Protein AF-A0A842Q932-F1 (afdb_monomer_lite)

Radius of gyration: 19.54 Å; chains: 1; bounding box: 44×18×55 Å

Structure (mmCIF, N/CA/C/O backbone):
data_AF-A0A842Q932-F1
#
_entry.id   AF-A0A842Q932-F1
#
loop_
_atom_site.group_PDB
_atom_site.id
_atom_site.type_symbol
_atom_site.label_atom_id
_atom_site.label_alt_id
_atom_site.label_comp_id
_atom_site.label_asym_id
_atom_site.label_entity_id
_atom_site.label_seq_id
_atom_site.pdbx_PDB_ins_code
_atom_site.Cartn_x
_atom_site.Cartn_y
_atom_site.Cartn_z
_atom_site.occupancy
_atom_site.B_iso_or_equiv
_atom_site.auth_seq_id
_atom_site.auth_comp_id
_atom_site.auth_asym_id
_atom_site.auth_atom_id
_atom_site.pdbx_PDB_model_num
ATOM 1 N N . MET A 1 1 ? 2.429 1.540 25.662 1.00 58.00 1 MET A N 1
ATOM 2 C CA . MET A 1 1 ? 3.561 1.924 24.782 1.00 58.00 1 MET A CA 1
ATOM 3 C C . MET A 1 1 ? 3.657 1.076 23.504 1.00 58.00 1 MET A C 1
ATOM 5 O O . MET A 1 1 ? 3.640 1.657 22.431 1.00 58.00 1 MET A O 1
ATOM 9 N N . LYS A 1 2 ? 3.733 -0.268 23.567 1.00 72.00 2 LYS A N 1
ATOM 10 C CA . LYS A 1 2 ? 3.981 -1.118 22.373 1.00 72.00 2 LYS A CA 1
ATOM 11 C C . LYS A 1 2 ? 2.857 -1.117 21.318 1.00 72.00 2 LYS A C 1
ATOM 13 O O . LYS A 1 2 ? 3.158 -1.056 20.135 1.00 72.00 2 LYS A O 1
ATOM 18 N N . LYS A 1 3 ? 1.581 -1.119 21.732 1.00 75.75 3 LYS A N 1
ATOM 19 C CA . LYS A 1 3 ? 0.428 -1.131 20.803 1.00 75.75 3 LYS A CA 1
ATOM 20 C C . LYS A 1 3 ? 0.341 0.118 19.918 1.00 75.75 3 LYS A C 1
ATOM 22 O O . LYS A 1 3 ? 0.121 -0.006 18.728 1.00 75.75 3 LYS A O 1
ATOM 27 N N . ILE A 1 4 ? 0.584 1.303 20.483 1.00 83.94 4 ILE A N 1
ATOM 28 C CA . ILE A 1 4 ? 0.565 2.566 19.722 1.00 83.94 4 ILE A CA 1
ATOM 29 C C . ILE A 1 4 ? 1.682 2.576 18.671 1.00 83.94 4 ILE A C 1
ATOM 31 O O . ILE A 1 4 ? 1.435 2.926 17.524 1.00 83.94 4 ILE A O 1
ATOM 35 N N . LYS A 1 5 ? 2.890 2.127 19.044 1.00 85.88 5 LYS A N 1
ATOM 36 C CA . LYS A 1 5 ? 4.011 1.996 18.101 1.00 85.88 5 LYS A CA 1
ATOM 37 C C . LYS A 1 5 ? 3.707 1.000 16.976 1.00 85.88 5 LYS A C 1
ATOM 39 O O . LYS A 1 5 ? 4.047 1.281 15.837 1.00 85.88 5 LYS A O 1
ATOM 44 N N . LEU A 1 6 ? 3.061 -0.128 17.287 1.00 86.94 6 LEU A N 1
ATOM 45 C CA . LEU A 1 6 ? 2.665 -1.123 16.287 1.00 86.94 6 LEU A CA 1
ATOM 46 C C . LEU A 1 6 ? 1.635 -0.558 15.302 1.00 86.94 6 LEU A C 1
ATOM 48 O O . LEU A 1 6 ? 1.833 -0.689 14.102 1.00 86.94 6 LEU A O 1
ATOM 52 N N . ASN A 1 7 ? 0.584 0.102 15.794 1.00 88.25 7 ASN A N 1
ATOM 53 C CA . ASN A 1 7 ? -0.438 0.696 14.930 1.00 88.25 7 ASN A CA 1
ATOM 54 C C . ASN A 1 7 ? 0.169 1.757 14.004 1.00 88.25 7 ASN A C 1
ATOM 56 O O . ASN A 1 7 ? -0.020 1.694 12.797 1.00 88.25 7 ASN A O 1
ATOM 60 N N . TYR A 1 8 ? 0.983 2.663 14.557 1.00 89.94 8 TYR A N 1
ATOM 61 C CA . TYR A 1 8 ? 1.689 3.672 13.766 1.00 89.94 8 TYR A CA 1
ATOM 62 C C . TYR A 1 8 ? 2.584 3.043 12.689 1.00 89.94 8 TYR A C 1
ATOM 64 O O . TYR A 1 8 ? 2.634 3.522 11.562 1.00 89.94 8 TYR A O 1
ATOM 72 N N . PHE A 1 9 ? 3.276 1.951 13.019 1.00 91.50 9 PHE A N 1
ATOM 73 C CA . PHE A 1 9 ? 4.145 1.257 12.074 1.00 91.50 9 PHE A CA 1
ATOM 74 C C . PHE A 1 9 ? 3.360 0.576 10.945 1.00 91.50 9 PHE A C 1
ATOM 76 O O . PHE A 1 9 ? 3.748 0.695 9.786 1.00 91.50 9 PHE A O 1
ATOM 83 N N . VAL A 1 10 ? 2.245 -0.091 11.264 1.00 91.00 10 VAL A N 1
ATOM 84 C CA . VAL A 1 10 ? 1.358 -0.702 10.258 1.00 91.00 10 VAL A CA 1
ATOM 85 C C . VAL A 1 10 ? 0.804 0.367 9.317 1.00 91.00 10 VAL A C 1
ATOM 87 O O . VAL A 1 10 ? 0.877 0.193 8.102 1.00 91.00 10 VAL A O 1
ATOM 90 N N . ASP A 1 11 ? 0.341 1.494 9.857 1.00 92.31 11 ASP A N 1
ATOM 91 C CA . ASP A 1 11 ? -0.207 2.593 9.058 1.00 92.31 11 ASP A CA 1
ATOM 92 C C . ASP A 1 11 ? 0.864 3.261 8.183 1.00 92.31 11 ASP A C 1
ATOM 94 O O . ASP A 1 11 ? 0.608 3.596 7.027 1.00 92.31 11 ASP A O 1
ATOM 98 N N . MET A 1 12 ? 2.087 3.404 8.699 1.00 93.88 12 MET A N 1
ATOM 99 C CA . MET A 1 12 ? 3.216 3.950 7.945 1.00 93.88 12 MET A CA 1
ATOM 100 C C . MET A 1 12 ? 3.623 3.038 6.781 1.00 93.88 12 MET A C 1
ATOM 102 O O . MET A 1 12 ? 3.838 3.531 5.673 1.00 93.88 12 MET A O 1
ATOM 106 N N . ILE A 1 13 ? 3.698 1.717 7.000 1.00 92.94 13 ILE A N 1
ATOM 107 C CA . ILE A 1 13 ? 3.971 0.758 5.917 1.00 92.94 13 ILE A CA 1
ATOM 108 C C . ILE A 1 13 ? 2.843 0.800 4.889 1.00 92.94 13 ILE A C 1
ATOM 110 O O . ILE A 1 13 ? 3.119 0.880 3.697 1.00 92.94 13 ILE A O 1
ATOM 114 N N . MET A 1 14 ? 1.587 0.796 5.337 1.00 93.88 14 MET A N 1
ATOM 115 C CA .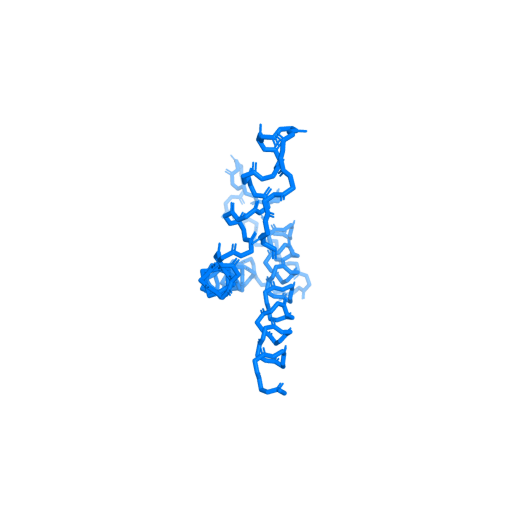 MET A 1 14 ? 0.421 0.865 4.458 1.00 93.88 14 MET A CA 1
ATOM 116 C C . MET A 1 14 ? 0.468 2.112 3.560 1.00 93.88 14 MET A C 1
ATOM 118 O O . MET A 1 14 ? 0.290 2.006 2.347 1.00 93.88 14 MET A O 1
ATOM 122 N N . ALA A 1 15 ? 0.783 3.281 4.127 1.00 94.12 15 ALA A N 1
ATOM 123 C CA . ALA A 1 15 ? 0.923 4.527 3.375 1.00 94.12 15 ALA A CA 1
ATOM 124 C C . ALA A 1 15 ? 2.065 4.469 2.346 1.00 94.12 15 ALA A C 1
ATOM 126 O O . ALA A 1 15 ? 1.894 4.894 1.202 1.00 94.12 15 ALA A O 1
ATOM 127 N N . LEU A 1 16 ? 3.214 3.904 2.726 1.00 94.81 16 LEU A N 1
ATOM 128 C CA . LEU A 1 16 ? 4.359 3.761 1.830 1.00 94.81 16 LEU A CA 1
ATOM 129 C C . LEU A 1 16 ? 4.067 2.783 0.681 1.00 94.81 16 LEU A C 1
ATOM 131 O O . LEU A 1 16 ? 4.329 3.102 -0.479 1.00 94.81 16 LEU A O 1
ATOM 135 N N . SER A 1 17 ? 3.482 1.619 0.977 1.00 92.00 17 SER A N 1
ATOM 136 C CA . SER A 1 17 ? 3.072 0.639 -0.035 1.00 92.00 17 SER A CA 1
ATOM 137 C C . SER A 1 17 ? 2.044 1.225 -0.999 1.00 92.00 17 SER A C 1
ATOM 139 O O . SER A 1 17 ? 2.152 1.007 -2.203 1.00 92.00 17 SER A O 1
ATOM 141 N N . PHE A 1 18 ? 1.101 2.026 -0.497 1.00 94.75 18 PHE A N 1
ATOM 142 C CA . PHE A 1 18 ? 0.136 2.739 -1.328 1.00 94.75 18 PHE A CA 1
ATOM 143 C C . PHE A 1 18 ? 0.805 3.743 -2.273 1.00 94.75 18 PHE A C 1
ATOM 145 O O . PHE A 1 18 ? 0.476 3.773 -3.457 1.00 94.75 18 PHE A O 1
ATOM 152 N N . MET A 1 19 ? 1.775 4.528 -1.791 1.00 94.94 19 MET A N 1
ATOM 153 C CA . MET A 1 19 ? 2.524 5.458 -2.645 1.00 94.94 19 MET A CA 1
ATOM 154 C C . MET A 1 19 ? 3.271 4.725 -3.764 1.00 94.94 19 MET A C 1
ATOM 156 O O . MET A 1 19 ? 3.168 5.117 -4.926 1.00 94.94 19 MET A O 1
ATOM 160 N N . ILE A 1 20 ? 3.974 3.636 -3.439 1.00 92.31 20 ILE A N 1
ATOM 161 C CA . ILE A 1 20 ? 4.730 2.845 -4.423 1.00 92.31 20 ILE A CA 1
ATOM 162 C C . ILE A 1 20 ? 3.787 2.206 -5.451 1.00 92.31 20 ILE A C 1
ATOM 164 O O . ILE A 1 20 ? 4.041 2.290 -6.657 1.00 92.31 20 ILE A O 1
ATOM 168 N N . ALA A 1 21 ? 2.684 1.605 -4.999 1.00 93.00 21 ALA A N 1
ATOM 169 C CA . ALA A 1 21 ? 1.686 0.995 -5.874 1.00 93.00 21 ALA A CA 1
ATOM 170 C C . ALA A 1 21 ? 1.030 2.039 -6.793 1.00 93.00 21 ALA A C 1
ATOM 172 O O . ALA A 1 21 ? 0.878 1.802 -7.989 1.00 93.00 21 ALA A O 1
ATOM 173 N N . SER A 1 22 ? 0.708 3.223 -6.265 1.00 92.25 22 SER A N 1
ATOM 174 C CA . SER A 1 22 ? 0.112 4.316 -7.037 1.00 92.25 22 SER A CA 1
ATOM 175 C C . SER A 1 22 ? 1.066 4.845 -8.113 1.00 92.25 22 SER A C 1
ATOM 177 O O . SER A 1 22 ? 0.694 4.909 -9.282 1.00 92.25 22 SER A O 1
ATOM 179 N N . VAL A 1 23 ? 2.325 5.135 -7.761 1.00 89.75 23 VAL A N 1
ATOM 180 C CA . VAL A 1 23 ? 3.328 5.635 -8.719 1.00 89.75 23 VAL A CA 1
ATOM 181 C C . VAL A 1 23 ? 3.615 4.602 -9.808 1.00 89.75 23 VAL A C 1
ATOM 183 O O . VAL A 1 23 ? 3.550 4.927 -10.990 1.00 89.75 23 VAL A O 1
ATOM 186 N N . SER A 1 24 ? 3.882 3.347 -9.433 1.00 87.94 24 SER A N 1
ATOM 187 C CA . SER A 1 24 ? 4.124 2.276 -10.409 1.00 87.94 24 SER A CA 1
ATOM 188 C C . SER A 1 24 ? 2.914 2.050 -11.322 1.00 87.94 24 SER A C 1
ATOM 190 O O . SER A 1 24 ? 3.086 1.954 -12.535 1.00 87.94 24 SER A O 1
ATOM 192 N N . GLY A 1 25 ? 1.699 2.064 -10.763 1.00 84.62 25 GLY A N 1
ATOM 193 C CA . GLY A 1 25 ? 0.438 1.965 -11.497 1.00 84.62 25 GLY A CA 1
ATOM 194 C C . GLY A 1 25 ? 0.281 3.067 -12.537 1.00 84.62 25 GLY A C 1
ATOM 195 O O . GLY A 1 25 ? 0.083 2.781 -13.714 1.00 84.62 25 GLY A O 1
ATOM 196 N N . LEU A 1 26 ? 0.444 4.324 -12.124 1.00 84.75 26 LEU A N 1
ATOM 197 C CA . LEU A 1 26 ? 0.341 5.484 -13.012 1.00 84.75 26 LEU A CA 1
ATOM 198 C C . LEU A 1 26 ? 1.384 5.469 -14.137 1.00 84.75 26 LEU A C 1
ATOM 200 O O . LEU A 1 26 ? 1.102 5.968 -15.223 1.00 84.75 26 LEU A O 1
ATOM 204 N N . ILE A 1 27 ? 2.559 4.878 -13.904 1.00 80.06 27 ILE A N 1
ATOM 205 C CA . ILE A 1 27 ? 3.619 4.778 -14.912 1.00 80.06 27 ILE A CA 1
ATOM 206 C C . ILE A 1 27 ? 3.258 3.778 -16.018 1.00 80.06 27 ILE A C 1
ATOM 208 O O . ILE A 1 27 ? 3.459 4.098 -17.185 1.00 80.06 27 ILE A O 1
ATOM 212 N N . PHE A 1 28 ? 2.724 2.587 -15.709 1.00 73.19 28 PHE A N 1
ATOM 213 C CA . PHE A 1 28 ? 2.432 1.580 -16.750 1.00 73.19 28 PHE A CA 1
ATOM 214 C C . PHE A 1 28 ? 0.986 1.602 -17.276 1.00 73.19 28 PHE A C 1
ATOM 216 O O . PHE A 1 28 ? 0.742 1.098 -18.376 1.00 73.19 28 PHE A O 1
ATOM 223 N N . PHE A 1 29 ? 0.029 2.155 -16.521 1.00 72.06 29 PHE A N 1
ATOM 224 C CA . PHE A 1 29 ? -1.393 2.226 -16.882 1.00 72.06 29 PHE A CA 1
ATOM 225 C C . PHE A 1 29 ? -1.691 2.908 -18.235 1.00 72.06 29 PHE A C 1
ATOM 227 O O . PHE A 1 29 ? -2.438 2.316 -19.022 1.00 72.06 29 PHE A O 1
ATOM 234 N N . PRO A 1 30 ? -1.107 4.079 -18.585 1.00 66.06 30 PRO A N 1
ATOM 235 C CA . PRO A 1 30 ? -1.387 4.742 -19.867 1.00 66.06 30 PRO A CA 1
ATOM 236 C C . PRO A 1 30 ? -0.842 3.975 -21.081 1.00 66.06 30 PRO A C 1
ATOM 238 O O . PRO A 1 30 ? -1.192 4.282 -22.217 1.00 66.06 30 PRO A O 1
ATOM 241 N N . PHE A 1 31 ? -0.018 2.954 -20.850 1.00 61.62 31 PHE A N 1
ATOM 242 C CA . PHE A 1 31 ? 0.539 2.082 -21.881 1.00 61.62 31 PHE A CA 1
ATOM 243 C C . PHE A 1 31 ? -0.159 0.714 -21.918 1.00 61.62 31 PHE A C 1
ATOM 245 O O . PHE A 1 31 ? 0.396 -0.248 -22.450 1.00 61.62 31 PHE A O 1
ATOM 252 N N . SER A 1 32 ? -1.353 0.595 -21.322 1.00 57.94 32 SER A N 1
ATOM 253 C CA . SER A 1 32 ? -2.145 -0.635 -21.366 1.00 57.94 32 SER A CA 1
ATOM 254 C C . SER A 1 32 ? -2.766 -0.851 -22.754 1.00 57.94 32 SER A C 1
ATOM 256 O O . SER A 1 32 ? -3.655 -0.144 -23.216 1.00 57.94 32 SER A O 1
ATOM 258 N N . ASP A 1 33 ? -2.175 -1.826 -23.437 1.00 61.12 33 ASP A N 1
ATOM 259 C CA . ASP A 1 33 ? -2.598 -2.585 -24.613 1.00 61.12 33 ASP A CA 1
ATOM 260 C C . ASP A 1 33 ? -4.005 -2.311 -25.184 1.00 61.12 33 ASP A C 1
ATOM 262 O O . ASP A 1 33 ? -4.959 -3.044 -24.934 1.00 61.12 33 ASP A O 1
ATOM 266 N N . GLY A 1 34 ? -4.089 -1.321 -26.077 1.00 54.28 34 GLY A N 1
ATOM 267 C CA . GLY A 1 34 ? -5.069 -1.304 -27.170 1.00 54.28 34 GLY A CA 1
ATOM 268 C C . GLY A 1 34 ? -4.450 -1.529 -28.557 1.00 54.28 34 GLY A C 1
ATOM 269 O O . GLY A 1 34 ? -5.098 -2.095 -29.430 1.00 54.28 34 GLY A O 1
ATOM 270 N N . VAL A 1 35 ? -3.198 -1.097 -28.791 1.00 53.16 35 VAL A N 1
ATOM 271 C CA . VAL A 1 35 ? -2.622 -1.054 -30.160 1.00 53.16 35 VAL A CA 1
ATOM 272 C C . VAL A 1 35 ? -1.113 -1.363 -30.242 1.00 53.16 35 VAL A C 1
ATOM 274 O O . VAL A 1 35 ? -0.614 -1.667 -31.321 1.00 53.16 35 VAL A O 1
ATOM 277 N N . ARG A 1 36 ? -0.332 -1.315 -29.151 1.00 53.12 36 ARG A N 1
ATOM 278 C CA . ARG A 1 36 ? 1.148 -1.320 -29.242 1.00 53.12 36 ARG A CA 1
ATOM 279 C C . ARG A 1 36 ? 1.812 -2.336 -28.315 1.00 53.12 36 ARG A C 1
ATOM 281 O O . ARG A 1 36 ? 2.600 -1.981 -27.451 1.00 53.12 36 ARG A O 1
ATOM 288 N N . ARG A 1 37 ? 1.564 -3.618 -28.586 1.00 55.22 37 ARG A N 1
ATOM 289 C CA . ARG A 1 37 ? 2.152 -4.778 -27.885 1.00 55.22 37 ARG A CA 1
ATOM 290 C C . ARG A 1 37 ? 3.684 -4.911 -28.031 1.00 55.22 37 ARG A C 1
ATOM 292 O O . ARG A 1 37 ? 4.267 -5.828 -27.469 1.00 55.22 37 ARG A O 1
ATOM 299 N N . TYR A 1 38 ? 4.330 -4.032 -28.805 1.00 49.72 38 TYR A N 1
ATOM 300 C CA . TYR A 1 38 ? 5.733 -4.167 -29.224 1.00 49.72 38 TYR A CA 1
ATOM 301 C C . TYR A 1 38 ? 6.622 -2.957 -28.897 1.00 49.72 38 TYR A C 1
ATOM 303 O O . TYR A 1 38 ? 7.830 -3.024 -29.090 1.00 49.72 38 TYR A O 1
ATOM 311 N N . ILE A 1 39 ? 6.063 -1.848 -28.398 1.00 53.50 39 ILE A N 1
ATOM 312 C CA . ILE A 1 39 ? 6.906 -0.739 -27.937 1.00 53.50 39 ILE A CA 1
ATOM 313 C C . ILE A 1 39 ? 7.189 -0.983 -26.463 1.00 53.50 39 ILE A C 1
ATOM 315 O O . ILE A 1 39 ? 6.358 -0.698 -25.602 1.00 53.50 39 ILE A O 1
ATOM 319 N N . SER A 1 40 ? 8.365 -1.538 -26.181 1.00 55.12 40 SER A N 1
ATOM 320 C CA . SER A 1 40 ? 9.015 -1.448 -24.879 1.00 55.12 40 SER A CA 1
ATOM 321 C C . SER A 1 40 ? 9.232 0.032 -24.564 1.00 55.12 40 SER A C 1
ATOM 323 O O . SER A 1 40 ? 10.253 0.623 -24.896 1.00 55.12 40 SER A O 1
ATOM 325 N N . VAL A 1 41 ? 8.203 0.671 -24.010 1.00 56.84 41 VAL A N 1
ATOM 326 C CA . VAL A 1 41 ? 8.313 2.001 -23.419 1.00 56.84 41 VAL A CA 1
ATOM 327 C C . VAL A 1 41 ? 9.113 1.840 -22.138 1.00 56.84 41 VAL A C 1
ATOM 329 O O . VAL A 1 41 ? 8.577 1.556 -21.066 1.00 56.84 41 VAL A O 1
ATOM 332 N N . ASP A 1 42 ? 10.427 1.945 -22.292 1.00 61.09 42 ASP A N 1
ATOM 333 C CA . ASP A 1 42 ? 11.358 2.032 -21.185 1.00 61.09 42 ASP A CA 1
ATOM 334 C C . ASP A 1 42 ? 11.136 3.383 -20.509 1.00 61.09 42 ASP A C 1
ATOM 336 O O . ASP A 1 42 ? 11.574 4.432 -20.983 1.00 61.09 42 ASP A O 1
ATOM 340 N N . PHE A 1 43 ? 10.403 3.375 -19.400 1.00 63.53 43 PHE A N 1
ATOM 341 C CA . PHE A 1 43 ? 10.283 4.558 -18.565 1.00 63.53 43 PHE A CA 1
ATOM 342 C C . PHE A 1 43 ? 11.504 4.610 -17.647 1.00 63.53 43 PHE A C 1
ATOM 344 O O . PHE A 1 43 ? 11.720 3.690 -16.854 1.00 63.53 43 PHE A O 1
ATOM 351 N N . LEU A 1 44 ? 12.318 5.665 -17.779 1.00 68.06 44 LEU A N 1
ATOM 352 C CA . LEU A 1 44 ? 13.585 5.847 -17.048 1.00 68.06 44 LEU A CA 1
ATOM 353 C C . LEU A 1 44 ? 14.612 4.715 -17.271 1.00 68.06 44 LEU A C 1
ATOM 355 O O . LEU A 1 44 ? 15.414 4.424 -16.389 1.00 68.06 44 LEU A O 1
ATOM 359 N N . GLY A 1 45 ? 14.585 4.052 -18.435 1.00 71.12 45 GLY A N 1
ATOM 360 C CA . GLY A 1 45 ? 15.477 2.919 -18.730 1.00 71.12 45 GLY A CA 1
ATOM 361 C C . GLY A 1 45 ? 15.109 1.620 -18.001 1.00 71.12 45 GLY A C 1
ATOM 362 O O . GLY A 1 45 ? 15.872 0.658 -18.038 1.00 71.12 45 GLY A O 1
ATOM 363 N N . ILE A 1 46 ? 13.952 1.580 -17.331 1.00 75.94 46 ILE A N 1
ATOM 364 C CA . ILE A 1 46 ? 13.432 0.392 -16.655 1.00 75.94 46 ILE A CA 1
ATOM 365 C C . ILE A 1 46 ? 12.307 -0.199 -17.516 1.00 75.94 46 ILE A C 1
ATOM 367 O O . ILE A 1 46 ? 11.342 0.512 -17.827 1.00 75.94 46 ILE A O 1
ATOM 371 N N . PRO A 1 47 ? 12.370 -1.499 -17.862 1.00 79.12 47 PRO A N 1
ATOM 372 C CA . PRO A 1 47 ? 11.350 -2.117 -18.691 1.00 79.12 47 PRO A CA 1
ATOM 373 C C . PRO A 1 47 ? 10.009 -2.152 -17.957 1.00 79.12 47 PRO A C 1
ATOM 375 O O . PRO A 1 47 ? 9.940 -2.381 -16.746 1.00 79.12 47 PRO A O 1
ATOM 378 N N . ARG A 1 48 ? 8.911 -2.020 -18.710 1.00 75.88 48 ARG A N 1
ATOM 379 C CA . ARG A 1 48 ? 7.530 -2.104 -18.193 1.00 75.88 48 ARG A CA 1
ATOM 380 C C . ARG A 1 48 ? 7.292 -3.314 -17.284 1.00 75.88 48 ARG A C 1
ATOM 382 O O . ARG A 1 48 ? 6.549 -3.216 -16.311 1.00 75.88 48 ARG A O 1
ATOM 389 N N . ASN A 1 49 ? 7.906 -4.455 -17.597 1.00 81.94 49 ASN A N 1
ATOM 390 C CA . ASN A 1 49 ? 7.756 -5.672 -16.802 1.00 81.94 49 ASN A CA 1
ATOM 391 C C . ASN A 1 49 ? 8.224 -5.479 -15.351 1.00 81.94 49 ASN A C 1
ATOM 393 O O . ASN A 1 49 ? 7.574 -5.961 -14.430 1.00 81.94 49 ASN A O 1
ATOM 397 N N . ASN A 1 50 ? 9.292 -4.711 -15.134 1.00 84.88 50 ASN A N 1
ATOM 398 C CA . ASN A 1 50 ? 9.800 -4.438 -13.794 1.00 84.88 50 ASN A CA 1
ATOM 399 C C . ASN A 1 50 ? 8.847 -3.517 -13.024 1.00 84.88 50 ASN A C 1
ATOM 401 O O . ASN A 1 50 ? 8.564 -3.780 -11.859 1.00 84.88 50 ASN A O 1
ATOM 405 N N . TRP A 1 51 ? 8.284 -2.496 -13.681 1.00 84.69 51 TRP A N 1
ATOM 406 C CA . TRP A 1 51 ? 7.248 -1.642 -13.086 1.00 84.69 51 TRP A CA 1
ATOM 407 C C . TRP A 1 51 ? 6.002 -2.436 -12.692 1.00 84.69 51 TRP A C 1
ATOM 409 O O . TRP A 1 51 ? 5.465 -2.225 -11.606 1.00 84.69 51 TRP A O 1
ATOM 419 N N . LYS A 1 52 ? 5.585 -3.392 -13.532 1.00 85.25 52 LYS A N 1
ATOM 420 C CA . LYS A 1 52 ? 4.482 -4.307 -13.222 1.00 85.25 52 LYS A CA 1
ATOM 421 C C . LYS A 1 52 ? 4.799 -5.181 -12.007 1.00 85.25 52 LYS A C 1
ATOM 423 O O . LYS A 1 52 ? 3.984 -5.265 -11.101 1.00 85.25 52 LYS A O 1
ATOM 428 N N . ILE A 1 53 ? 5.992 -5.774 -11.948 1.00 90.00 53 ILE A N 1
ATOM 429 C CA . ILE A 1 53 ? 6.421 -6.584 -10.798 1.00 90.00 53 ILE A CA 1
ATOM 430 C C . ILE A 1 53 ? 6.402 -5.739 -9.516 1.00 90.00 53 ILE A C 1
ATOM 432 O O . ILE A 1 53 ? 5.825 -6.157 -8.516 1.00 90.00 53 ILE A O 1
ATOM 436 N N . ILE A 1 54 ? 6.973 -4.531 -9.538 1.00 90.19 54 ILE A N 1
ATOM 437 C CA . ILE A 1 54 ? 6.964 -3.622 -8.380 1.00 90.19 54 ILE A CA 1
ATOM 438 C C . ILE A 1 54 ? 5.527 -3.291 -7.955 1.00 90.19 54 ILE A C 1
ATOM 440 O O . ILE A 1 54 ? 5.221 -3.300 -6.760 1.00 90.19 54 ILE A O 1
ATOM 444 N N . HIS A 1 55 ? 4.637 -3.031 -8.913 1.00 91.12 55 HIS A N 1
ATOM 445 C CA . HIS A 1 55 ? 3.229 -2.767 -8.639 1.00 91.12 55 HIS A CA 1
ATOM 446 C C . HIS A 1 55 ? 2.530 -3.966 -7.990 1.00 91.12 55 HIS A C 1
ATOM 448 O O . HIS A 1 55 ? 1.905 -3.813 -6.945 1.00 91.12 55 HIS A O 1
ATOM 454 N N . ASP A 1 56 ? 2.691 -5.162 -8.554 1.00 92.19 56 ASP A N 1
ATOM 455 C CA . ASP A 1 56 ? 2.037 -6.377 -8.064 1.00 92.19 56 ASP A CA 1
ATOM 456 C C . ASP A 1 56 ? 2.492 -6.710 -6.628 1.00 92.19 56 ASP A C 1
ATOM 458 O O . ASP A 1 56 ? 1.668 -6.969 -5.747 1.00 92.19 56 ASP A O 1
ATOM 462 N N . TRP A 1 57 ? 3.799 -6.625 -6.346 1.00 95.25 57 TRP A N 1
ATOM 463 C CA . TRP A 1 57 ? 4.341 -6.877 -5.004 1.00 95.25 57 TRP A CA 1
ATOM 464 C C . TRP A 1 57 ? 3.967 -5.790 -3.991 1.00 95.25 57 TRP A C 1
ATOM 466 O O . TRP A 1 57 ? 3.608 -6.108 -2.855 1.00 95.25 57 TRP A O 1
ATOM 476 N N . SER A 1 58 ? 4.020 -4.511 -4.378 1.00 93.06 58 SER A N 1
ATOM 477 C CA . SER A 1 58 ? 3.593 -3.416 -3.493 1.00 93.06 58 SER A CA 1
ATOM 478 C C . SER A 1 58 ? 2.093 -3.478 -3.196 1.00 93.06 58 SER A C 1
ATOM 480 O O . SER A 1 58 ? 1.697 -3.267 -2.049 1.00 93.06 58 SER A O 1
ATOM 482 N N . GLY A 1 59 ? 1.275 -3.863 -4.179 1.00 93.31 59 GLY A N 1
ATOM 483 C CA . GLY A 1 59 ? -0.150 -4.134 -4.016 1.00 93.31 59 GLY A CA 1
ATOM 484 C C . GLY A 1 59 ? -0.421 -5.293 -3.058 1.00 93.31 59 GLY A C 1
ATOM 485 O O . GLY A 1 59 ? -1.261 -5.168 -2.169 1.00 93.31 59 GLY A O 1
ATOM 486 N N . LEU A 1 60 ? 0.331 -6.393 -3.156 1.00 95.94 60 LEU A N 1
ATOM 487 C CA . LEU A 1 60 ? 0.196 -7.520 -2.228 1.00 95.94 60 LEU A CA 1
ATOM 488 C C . LEU A 1 60 ? 0.500 -7.110 -0.777 1.00 95.94 60 LEU A C 1
ATOM 490 O O . LEU A 1 60 ? -0.266 -7.434 0.134 1.00 95.94 60 LEU A O 1
ATOM 494 N N . ILE A 1 61 ? 1.583 -6.356 -0.556 1.00 94.56 61 ILE A N 1
ATOM 495 C CA . ILE A 1 61 ? 1.938 -5.832 0.775 1.00 94.56 61 ILE A CA 1
ATOM 496 C C . ILE A 1 61 ? 0.860 -4.865 1.278 1.00 94.56 61 ILE A C 1
ATOM 498 O O . ILE A 1 61 ? 0.487 -4.914 2.454 1.00 94.56 61 ILE A O 1
ATOM 502 N N . LEU A 1 62 ? 0.323 -4.015 0.399 1.00 95.06 62 LEU A N 1
ATOM 503 C CA . LEU A 1 62 ? -0.767 -3.104 0.733 1.00 95.06 62 LEU A CA 1
ATOM 504 C C . LEU A 1 62 ? -2.011 -3.874 1.200 1.00 95.06 62 LEU A C 1
ATOM 506 O O . LEU A 1 62 ? -2.579 -3.543 2.234 1.00 95.06 62 LEU A O 1
ATOM 510 N N . VAL A 1 63 ? -2.407 -4.939 0.500 1.00 95.62 63 VAL A N 1
ATOM 511 C CA . VAL A 1 63 ? -3.558 -5.766 0.901 1.00 95.62 63 VAL A CA 1
ATOM 512 C C . VAL A 1 63 ? -3.331 -6.393 2.276 1.00 95.62 63 VAL A C 1
ATOM 514 O O . VAL A 1 63 ? -4.199 -6.299 3.145 1.00 95.62 63 VAL A O 1
ATOM 517 N N . LEU A 1 64 ? -2.158 -6.988 2.511 1.00 95.44 64 LEU A N 1
ATOM 518 C CA . LEU A 1 64 ? -1.829 -7.594 3.805 1.00 95.44 64 LEU A CA 1
ATOM 519 C C . LEU A 1 64 ? -1.855 -6.566 4.945 1.00 95.44 64 LEU A C 1
ATOM 521 O O . LEU A 1 64 ? -2.407 -6.833 6.014 1.00 95.44 64 LEU A O 1
ATOM 525 N N . THR A 1 65 ? -1.291 -5.380 4.719 1.00 93.75 65 THR A N 1
ATOM 526 C CA . THR A 1 65 ? -1.253 -4.310 5.727 1.00 93.75 65 THR A CA 1
ATOM 527 C C . THR A 1 65 ? -2.628 -3.707 5.992 1.00 93.75 65 THR A C 1
ATOM 529 O O . THR A 1 65 ? -2.956 -3.474 7.153 1.00 93.75 65 THR A O 1
ATOM 532 N N . VAL A 1 66 ? -3.478 -3.560 4.971 1.00 95.00 66 VAL A N 1
ATOM 533 C CA . VAL A 1 66 ? -4.882 -3.151 5.132 1.00 95.00 66 VAL A CA 1
ATOM 534 C C . VAL A 1 66 ? -5.658 -4.169 5.967 1.00 95.00 66 VAL A C 1
ATOM 536 O O . VAL A 1 66 ? -6.379 -3.782 6.884 1.00 95.00 66 VAL A O 1
ATOM 539 N N . VAL A 1 67 ? -5.494 -5.472 5.717 1.00 95.06 67 VAL A N 1
ATOM 540 C CA . VAL A 1 67 ? -6.157 -6.512 6.524 1.00 95.06 67 VAL A CA 1
ATOM 541 C C 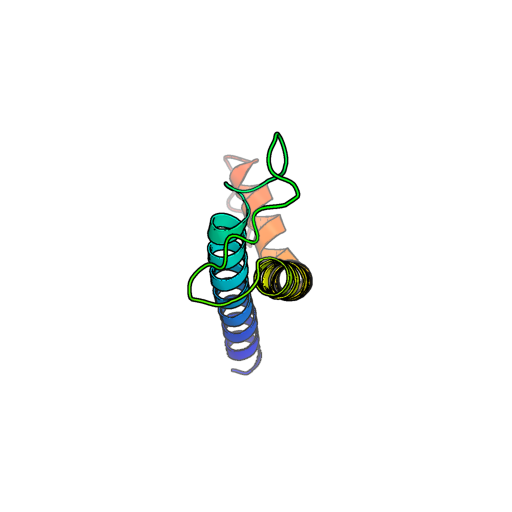. VAL A 1 67 ? -5.727 -6.421 7.991 1.00 95.06 67 VAL A C 1
ATOM 543 O O . VAL A 1 67 ? -6.576 -6.421 8.884 1.00 95.06 67 VAL A O 1
ATOM 546 N N . LEU A 1 68 ? -4.424 -6.278 8.255 1.00 92.50 68 LEU A N 1
ATOM 547 C CA . LEU A 1 68 ? -3.910 -6.089 9.615 1.00 92.50 68 LEU A CA 1
ATOM 548 C C . LEU A 1 68 ? -4.455 -4.810 10.264 1.00 92.50 68 LEU A C 1
ATOM 550 O O . LEU A 1 68 ? -4.871 -4.848 11.423 1.00 92.50 68 LEU A O 1
ATOM 554 N N . HIS A 1 69 ? -4.505 -3.703 9.522 1.00 90.75 69 HIS A N 1
ATOM 555 C CA . HIS A 1 69 ? -5.085 -2.442 9.978 1.00 90.75 69 HIS A CA 1
ATOM 556 C C . HIS A 1 69 ? -6.556 -2.618 10.382 1.00 90.75 69 HIS A C 1
ATOM 558 O O . HIS A 1 69 ? -6.945 -2.238 11.488 1.00 90.75 69 HIS A O 1
ATOM 564 N N . LEU A 1 70 ? -7.369 -3.263 9.539 1.00 93.06 70 LEU A N 1
ATOM 565 C CA . LEU A 1 70 ? -8.784 -3.512 9.822 1.00 93.06 70 LEU A CA 1
ATOM 566 C C . LEU A 1 70 ? -8.976 -4.365 11.079 1.00 93.06 70 LEU A C 1
ATOM 568 O O . LEU A 1 70 ? -9.847 -4.053 11.888 1.00 93.06 70 LEU A O 1
ATOM 572 N N . ILE A 1 71 ? -8.152 -5.398 11.287 1.00 92.38 71 ILE A N 1
ATOM 573 C CA . ILE A 1 71 ? -8.200 -6.235 12.497 1.00 92.38 71 ILE A CA 1
ATOM 574 C C . ILE A 1 71 ? -7.834 -5.413 13.742 1.00 92.38 71 ILE A C 1
ATOM 576 O O . ILE A 1 71 ? -8.532 -5.481 14.757 1.00 92.38 71 ILE A O 1
ATOM 580 N N . LEU A 1 72 ? -6.766 -4.611 13.672 1.00 90.31 72 LEU A N 1
ATOM 581 C CA . LEU A 1 72 ? -6.309 -3.771 14.785 1.00 90.31 72 LEU A CA 1
ATOM 582 C C . LEU A 1 72 ? -7.329 -2.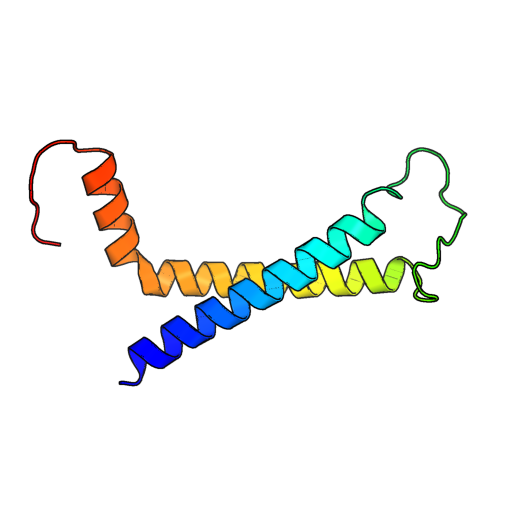684 15.152 1.00 90.31 72 LEU A C 1
ATOM 584 O O . LEU A 1 72 ? -7.516 -2.388 16.335 1.00 90.31 72 LEU A O 1
ATOM 588 N N . HIS A 1 73 ? -8.012 -2.118 14.155 1.00 89.88 73 HIS A N 1
ATOM 589 C CA . HIS A 1 73 ? -8.948 -1.007 14.322 1.00 89.88 73 HIS A CA 1
ATOM 590 C C . HIS A 1 73 ? -10.426 -1.427 14.330 1.00 89.88 73 HIS A C 1
ATOM 592 O O . HIS A 1 73 ? -11.295 -0.573 14.500 1.00 89.88 73 HIS A O 1
ATOM 598 N N . TRP A 1 74 ? -10.741 -2.725 14.252 1.00 90.00 74 TRP A N 1
ATOM 599 C CA . TRP A 1 74 ? -12.106 -3.249 14.097 1.00 90.00 74 TRP A CA 1
ATOM 600 C C . TRP A 1 74 ? -13.122 -2.671 15.092 1.00 90.00 74 TRP A C 1
ATOM 602 O O . TRP A 1 74 ? -14.209 -2.244 14.707 1.00 90.00 74 TRP A O 1
ATOM 612 N N . LYS A 1 75 ? -12.763 -2.596 16.383 1.00 86.12 75 LYS A N 1
ATOM 613 C CA . LYS A 1 75 ? -13.638 -2.031 17.430 1.00 86.12 75 LYS A CA 1
ATOM 614 C C . LYS A 1 75 ? -13.971 -0.560 17.175 1.00 86.12 75 LYS A C 1
ATOM 616 O O . LYS A 1 75 ? -15.120 -0.155 17.341 1.00 86.12 75 LYS A O 1
ATOM 621 N N . TRP A 1 76 ? -12.967 0.219 16.777 1.00 89.31 76 TRP A N 1
ATOM 622 C CA . TRP A 1 76 ? -13.131 1.631 16.451 1.00 89.31 76 TRP A CA 1
ATOM 623 C C . TRP A 1 76 ? -13.967 1.800 15.178 1.00 89.31 76 TRP A C 1
ATOM 625 O O . TRP A 1 76 ? -14.909 2.586 15.194 1.00 89.31 76 TRP A O 1
ATOM 635 N N . ILE A 1 77 ? -13.709 1.002 14.134 1.00 88.75 77 ILE A N 1
ATOM 636 C CA . ILE A 1 77 ? -14.465 1.024 12.871 1.00 88.75 77 ILE A CA 1
ATOM 637 C C . ILE A 1 77 ? -15.943 0.742 13.133 1.00 88.75 77 ILE A C 1
ATOM 639 O O . ILE A 1 77 ? -16.787 1.564 12.796 1.00 88.75 77 ILE A O 1
ATOM 643 N N . VAL A 1 78 ? -16.267 -0.369 13.804 1.00 88.00 78 VAL A N 1
ATOM 644 C CA . VAL A 1 78 ? -17.658 -0.730 14.121 1.00 88.00 78 VAL A CA 1
ATOM 645 C C . VAL A 1 78 ? -18.343 0.375 14.914 1.00 88.00 78 VAL A C 1
ATOM 647 O O . VAL A 1 78 ? -19.509 0.682 14.658 1.00 88.00 78 VAL A O 1
ATOM 650 N N . CYS A 1 79 ? -17.641 0.987 15.868 1.00 87.69 79 CYS A N 1
ATOM 651 C CA . CYS A 1 79 ? -18.228 2.084 16.609 1.00 87.69 79 CYS A CA 1
ATOM 652 C C . CYS A 1 79 ? -18.474 3.323 15.740 1.00 87.69 79 CYS A C 1
ATOM 654 O O . CYS A 1 79 ? -19.565 3.892 15.763 1.00 87.69 79 CYS A O 1
ATOM 656 N N . MET A 1 80 ? -17.483 3.721 14.946 1.00 85.88 80 MET A N 1
ATOM 657 C CA . MET A 1 80 ? -17.578 4.887 14.078 1.00 85.88 80 MET A CA 1
ATOM 658 C C . MET A 1 80 ? -18.688 4.708 13.037 1.00 85.88 80 MET A C 1
ATOM 660 O O . MET A 1 80 ? -19.511 5.601 12.860 1.00 85.88 80 MET A O 1
ATOM 664 N N . THR A 1 81 ? -18.793 3.524 12.426 1.00 86.50 81 THR A N 1
ATOM 665 C CA . THR A 1 81 ? -19.873 3.177 11.494 1.00 86.50 81 THR A CA 1
ATOM 666 C C . THR A 1 81 ? -21.242 3.234 12.174 1.00 86.50 81 THR A C 1
ATOM 668 O O . THR A 1 81 ? -22.175 3.807 11.613 1.00 86.50 81 THR A O 1
ATOM 671 N N . LYS A 1 82 ? -21.381 2.712 13.403 1.00 84.31 82 LYS A N 1
ATOM 672 C CA . LYS A 1 82 ? -22.634 2.812 14.176 1.00 84.31 82 LYS A CA 1
ATOM 673 C C . LYS A 1 82 ? -23.014 4.261 14.472 1.00 84.31 82 LYS A C 1
ATOM 675 O O . LYS A 1 82 ? -24.173 4.619 14.283 1.00 84.31 82 LYS A O 1
ATOM 680 N N . ASN A 1 83 ? -22.056 5.088 14.885 1.00 81.62 83 ASN A N 1
ATOM 681 C CA . ASN A 1 83 ? -22.279 6.508 15.163 1.00 81.62 83 ASN A CA 1
ATOM 682 C C . ASN A 1 83 ? -22.665 7.290 13.900 1.00 81.62 83 ASN A C 1
ATOM 684 O O . ASN A 1 83 ? -23.536 8.155 13.956 1.00 81.62 83 ASN A O 1
ATOM 688 N N . PHE A 1 84 ? -22.057 6.966 12.757 1.00 82.62 84 PHE A N 1
ATOM 689 C CA . PHE A 1 84 ? -22.359 7.621 11.485 1.00 82.62 84 PHE A CA 1
ATOM 690 C C . PHE A 1 84 ? -23.767 7.274 10.977 1.00 82.62 84 PHE A C 1
ATOM 692 O O . PHE A 1 84 ? -24.497 8.148 10.514 1.00 82.62 84 PHE A O 1
ATOM 699 N N . VAL A 1 85 ? -24.178 6.009 11.114 1.00 84.31 85 VAL A N 1
ATOM 700 C CA . VAL A 1 85 ? -25.505 5.532 10.687 1.00 84.31 85 VAL A CA 1
ATOM 701 C C . VAL A 1 85 ? -26.607 5.966 11.662 1.00 84.31 85 VAL A C 1
ATOM 703 O O . VAL A 1 85 ? -27.720 6.292 11.250 1.00 84.31 85 VAL A O 1
ATOM 706 N N . ARG A 1 86 ? -26.327 6.008 12.968 1.00 71.69 86 ARG A N 1
ATOM 707 C CA . ARG A 1 86 ? -27.320 6.284 14.012 1.00 71.69 86 ARG A CA 1
ATOM 708 C C . ARG A 1 86 ? -27.134 7.698 14.557 1.00 71.69 86 ARG A C 1
ATOM 710 O O . ARG A 1 86 ? -26.531 7.903 15.603 1.00 71.69 86 ARG A O 1
ATOM 717 N N . ARG A 1 87 ? -27.729 8.679 13.869 1.00 62.19 87 ARG A N 1
ATOM 718 C CA . ARG A 1 87 ? -27.619 10.132 14.13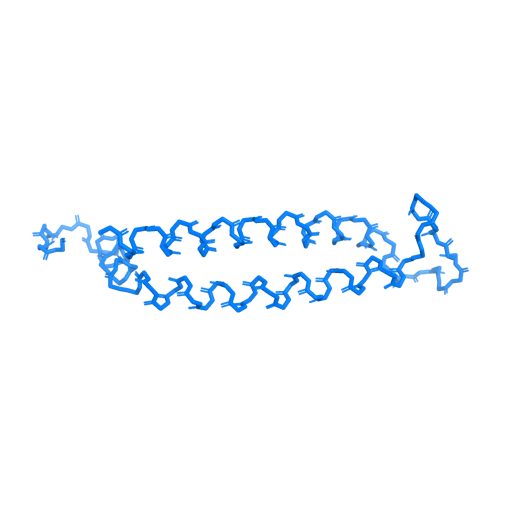6 1.00 62.19 87 ARG A CA 1
ATOM 719 C C . ARG A 1 87 ? -27.873 10.617 15.578 1.00 62.19 87 ARG A C 1
ATOM 721 O O . ARG A 1 87 ? -27.631 11.790 15.837 1.00 62.19 87 ARG A O 1
ATOM 728 N N . LYS A 1 88 ? -28.348 9.795 16.520 1.00 58.00 88 LYS A N 1
ATOM 729 C CA . LYS A 1 88 ? -28.548 10.183 17.929 1.00 58.00 88 LYS A CA 1
ATOM 730 C C . LYS A 1 88 ? -28.525 8.981 18.878 1.00 58.00 88 LYS A C 1
ATOM 732 O O . LYS A 1 88 ? -29.573 8.439 19.212 1.00 58.00 88 LYS A O 1
ATOM 737 N N . LYS A 1 89 ? -27.352 8.615 19.391 1.00 51.94 89 LYS A N 1
ATOM 738 C CA . LYS A 1 89 ? -27.175 8.265 20.811 1.00 51.94 89 LYS A CA 1
ATOM 739 C C . LYS A 1 89 ? -25.682 8.262 21.111 1.00 51.94 89 LYS A C 1
ATOM 741 O O . LYS A 1 89 ? -24.909 7.681 20.362 1.00 51.94 89 LYS A O 1
ATOM 746 N N . LYS A 1 90 ? -25.282 8.969 22.167 1.00 54.06 90 LYS A N 1
ATOM 747 C CA . LYS A 1 90 ? -23.903 9.016 22.661 1.00 54.06 90 LYS A CA 1
ATOM 748 C C . LYS A 1 90 ? -23.610 7.669 23.329 1.00 54.06 90 LYS A C 1
ATOM 750 O O . LYS A 1 90 ? -23.633 7.557 24.551 1.00 54.06 90 LYS A O 1
ATOM 755 N N . ASP A 1 91 ? -23.480 6.626 22.520 1.00 58.00 91 ASP A N 1
ATOM 756 C CA . ASP A 1 91 ? -23.116 5.305 23.002 1.00 58.00 91 ASP A CA 1
ATOM 757 C C . ASP A 1 91 ? -21.638 5.387 23.404 1.00 58.00 91 ASP A C 1
ATOM 759 O O . ASP A 1 91 ? -20.821 5.917 22.651 1.00 58.00 91 ASP A O 1
ATOM 763 N N . LYS A 1 92 ? -21.314 4.953 24.630 1.00 56.31 92 LYS A N 1
ATOM 764 C CA . LYS A 1 92 ? -19.946 4.916 25.171 1.00 56.31 92 LYS A CA 1
ATOM 765 C C . LYS A 1 92 ? -19.116 3.876 24.407 1.00 56.31 92 LYS A C 1
ATOM 767 O O . LYS A 1 92 ? -18.865 2.784 24.912 1.00 56.31 92 LYS A O 1
ATOM 772 N N . CYS A 1 93 ? -18.750 4.194 23.178 1.00 58.22 93 CYS A N 1
ATOM 773 C CA . CYS A 1 93 ? -17.410 3.898 22.714 1.00 58.22 93 CYS A CA 1
ATOM 774 C C . CYS A 1 93 ? -16.502 5.072 23.105 1.00 58.22 93 CYS A C 1
ATOM 776 O O . CYS A 1 93 ? -15.298 4.809 23.248 1.00 58.22 93 CYS A O 1
#

pLDDT: mean 80.49, std 14.46, range [49.72, 95.94]

S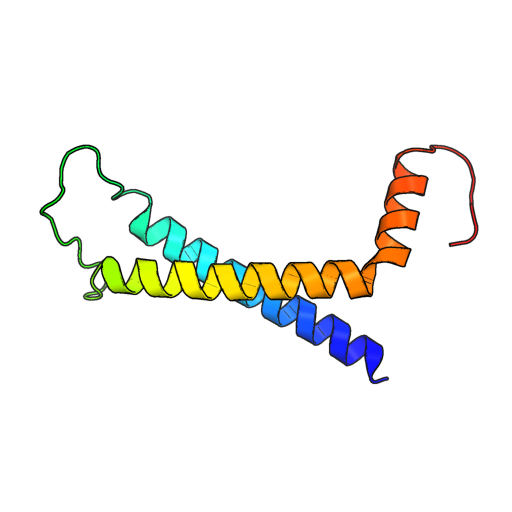equence (93 aa):
MKKIKLNYFVDMIMALSFMIASVSGLIFFPFSDGVRRYISVDFLGIPRNNWKIIHDWSGLILVLTVVLHLILHWKWIVCMTKNFVRRKKKDKC

Secondary stru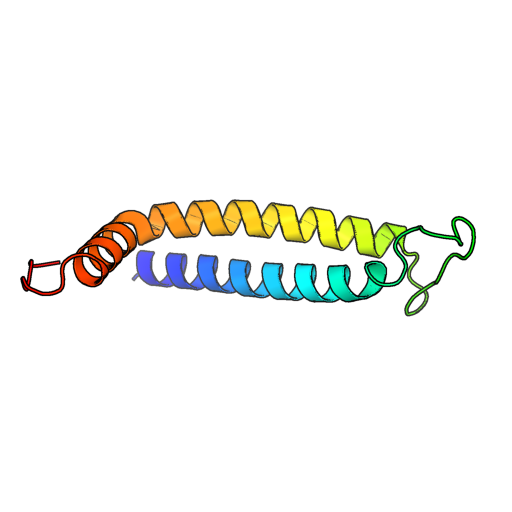cture (DSSP, 8-state):
-HHHHHHHHHHHHHHHHHHHHHHHHHHHGGG-SSS-TT----BTTB-HHHHHHHHHHHHHHHHHHHHHHHHHHHHHHHHHHHHHHSSS-----

Foldseek 3Di:
DVLVVVLVVLVVLLVVLVVQLVVLCVVCVVVPDPDPPDDQPCDVPNGNVVSVVSNVVSVVSNVVSVVVNCVSCVVVVVVVVCCVVPVDDPPDD